Protein AF-A0A6G3XSA5-F1 (afdb_monomer)

Foldseek 3Di:
DKDFDFDPAWFFWQAKDQQVVLCPQPQWPDKAAPDDGGDTDDPPVDPSRGGMMTFGDDPDPVVRVVSSVVSSVSIDTDGDHHDPDPDPPPPDPDPDDDDDDDDD

InterPro domains:
  IPR040570 L-amino acid ligase, C-terminal domain 2 [PF18603] (3-79)

pLDDT: mean 86.31, std 15.26, range [49.5, 98.0]

Solvent-accessible surface area (backbone atoms only — not comparable to full-atom values): 6178 Å² total; per-residue (Å²): 66,79,36,67,42,63,64,90,66,55,15,32,27,68,42,75,44,40,56,67,60,23,44,70,34,81,48,38,79,45,62,45,68,76,58,53,61,74,41,78,44,63,83,72,91,48,79,82,30,42,40,29,40,25,32,11,52,53,100,44,70,66,54,2,40,50,41,12,50,56,31,45,71,44,47,47,74,44,61,45,70,60,78,79,72,81,74,82,81,73,77,78,80,78,82,78,81,80,80,91,78,87,80,137

Structure (mmCIF, N/CA/C/O backbone):
data_AF-A0A6G3XSA5-F1
#
_entry.id   AF-A0A6G3XSA5-F1
#
loop_
_atom_site.group_PDB
_atom_site.id
_atom_site.type_symbol
_atom_site.label_atom_id
_atom_site.label_alt_id
_atom_site.label_comp_id
_atom_site.label_asym_id
_atom_site.label_entity_id
_atom_site.label_seq_id
_atom_site.pdbx_PDB_ins_code
_atom_site.Cartn_x
_atom_site.Cartn_y
_atom_site.Cartn_z
_atom_site.occupancy
_atom_site.B_iso_or_equiv
_atom_site.auth_seq_id
_atom_site.auth_comp_id
_atom_site.auth_asym_id
_atom_site.auth_atom_id
_atom_site.pdbx_PDB_model_num
ATOM 1 N N . ALA A 1 1 ? 13.745 0.865 -5.375 1.00 94.94 1 ALA A N 1
ATOM 2 C CA . ALA A 1 1 ? 13.301 2.024 -4.574 1.00 94.94 1 ALA A CA 1
ATOM 3 C C . ALA A 1 1 ? 12.203 1.594 -3.607 1.00 94.94 1 ALA A C 1
ATOM 5 O O . ALA A 1 1 ? 11.479 0.653 -3.911 1.00 94.94 1 ALA A O 1
ATOM 6 N N . VAL A 1 2 ? 12.086 2.275 -2.463 1.00 96.38 2 VAL A N 1
ATOM 7 C CA . VAL A 1 2 ? 11.082 1.984 -1.423 1.00 96.38 2 VAL A CA 1
ATOM 8 C C . VAL A 1 2 ? 10.210 3.216 -1.188 1.00 96.38 2 VAL A C 1
ATOM 10 O O . VAL A 1 2 ? 10.727 4.340 -1.147 1.00 96.38 2 VAL A O 1
ATOM 13 N N . ARG A 1 3 ? 8.898 3.024 -1.050 1.00 96.81 3 ARG A N 1
ATOM 14 C CA . ARG A 1 3 ? 7.924 4.069 -0.705 1.00 96.81 3 ARG A CA 1
ATOM 15 C C . ARG A 1 3 ? 7.005 3.584 0.404 1.00 96.81 3 ARG A C 1
ATOM 17 O O . ARG A 1 3 ? 6.721 2.396 0.507 1.00 96.81 3 ARG A O 1
ATOM 24 N N . PHE A 1 4 ? 6.570 4.519 1.238 1.00 95.69 4 PHE A N 1
ATOM 25 C CA . PHE A 1 4 ? 5.668 4.242 2.346 1.00 95.69 4 PHE A CA 1
ATOM 26 C C . PHE A 1 4 ? 4.387 5.037 2.158 1.00 95.69 4 PHE A C 1
ATOM 28 O O . PHE A 1 4 ? 4.452 6.244 1.921 1.00 95.69 4 PHE A O 1
ATOM 35 N N . LEU A 1 5 ? 3.251 4.368 2.323 1.00 94.81 5 LEU A N 1
ATOM 36 C CA . LEU A 1 5 ? 1.984 5.041 2.556 1.00 94.81 5 LEU A CA 1
ATOM 37 C C . LEU A 1 5 ? 1.970 5.502 4.014 1.00 94.81 5 LEU A C 1
ATOM 39 O O . LEU A 1 5 ? 2.174 4.684 4.916 1.00 94.81 5 LEU A O 1
ATOM 43 N N . ARG A 1 6 ? 1.781 6.799 4.246 1.00 93.88 6 ARG A N 1
ATOM 44 C CA . ARG A 1 6 ? 1.727 7.387 5.590 1.00 93.88 6 ARG A CA 1
ATOM 45 C C . ARG A 1 6 ? 0.286 7.696 5.965 1.00 93.88 6 ARG A C 1
ATOM 47 O O . ARG A 1 6 ? -0.521 7.9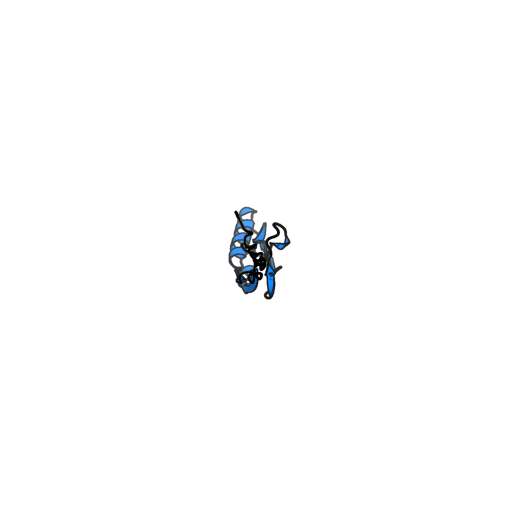84 5.090 1.00 93.88 6 ARG A O 1
ATOM 54 N N . ALA A 1 7 ? -0.00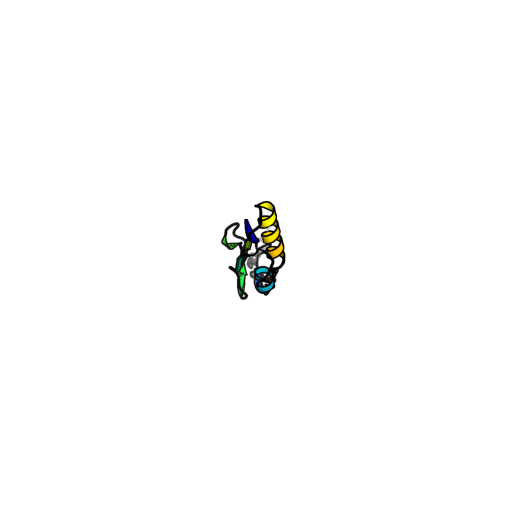9 7.643 7.256 1.00 90.94 7 ALA A N 1
ATOM 55 C CA . ALA A 1 7 ? -1.252 8.183 7.781 1.00 90.94 7 ALA A CA 1
ATOM 56 C C . ALA A 1 7 ? -1.265 9.710 7.628 1.00 90.94 7 ALA A C 1
ATOM 58 O O . ALA A 1 7 ? -0.310 10.376 8.026 1.00 90.94 7 ALA A O 1
ATOM 59 N N . GLU A 1 8 ? -2.339 10.247 7.056 1.00 88.56 8 GLU A N 1
ATOM 60 C CA . GLU A 1 8 ? -2.556 11.697 6.948 1.00 88.56 8 GLU A CA 1
ATOM 61 C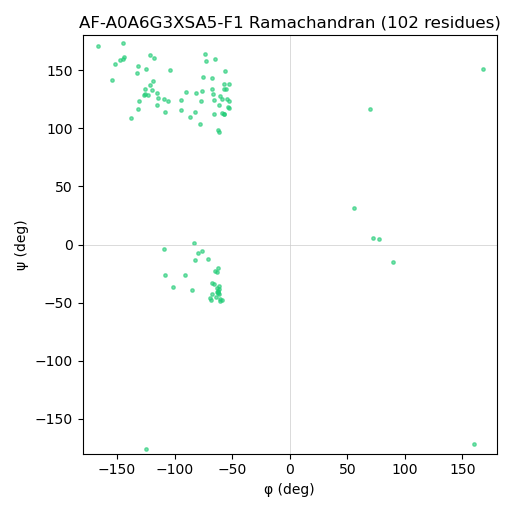 C . GLU A 1 8 ? -3.337 12.245 8.146 1.00 88.56 8 GLU A C 1
ATOM 63 O O . GLU A 1 8 ? -3.168 13.401 8.522 1.00 88.56 8 GLU A O 1
ATOM 68 N N . HIS A 1 9 ? -4.151 11.401 8.782 1.00 89.12 9 HIS A N 1
ATOM 69 C CA . HIS A 1 9 ? -4.912 11.738 9.976 1.00 89.12 9 HIS A CA 1
ATOM 70 C C . HIS A 1 9 ? -5.016 10.543 10.933 1.00 89.12 9 HIS A C 1
ATOM 72 O O . HIS A 1 9 ? -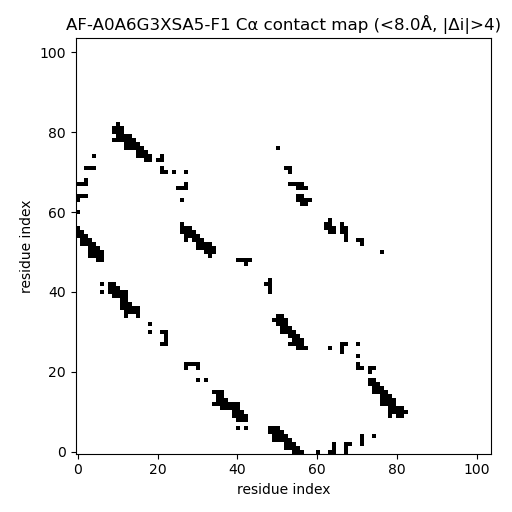4.787 9.388 10.560 1.00 89.12 9 HIS A O 1
ATOM 78 N N . GLU A 1 10 ? -5.349 10.832 12.190 1.00 92.38 10 GLU A N 1
ATOM 79 C CA . GLU A 1 10 ? -5.667 9.810 13.187 1.00 92.38 10 GLU A CA 1
ATOM 80 C C . GLU A 1 10 ? -7.036 9.180 12.906 1.00 92.38 10 GLU A C 1
ATOM 82 O O . GLU A 1 10 ? -7.888 9.776 12.240 1.00 92.38 10 GLU A O 1
ATOM 87 N N . GLY A 1 11 ? -7.259 7.973 13.426 1.00 93.19 11 GLY A N 1
ATOM 88 C CA . GLY A 1 11 ? -8.537 7.293 13.257 1.00 93.19 11 GLY A CA 1
ATOM 89 C C . GLY A 1 11 ? -8.479 5.791 13.477 1.00 93.19 11 GLY A C 1
ATOM 90 O O . GLY A 1 11 ? -7.465 5.241 13.914 1.00 93.19 11 GLY A O 1
ATOM 91 N N . ARG A 1 12 ? -9.576 5.108 13.159 1.00 93.88 12 ARG A N 1
ATOM 92 C CA . ARG A 1 12 ? -9.649 3.644 13.164 1.00 93.88 12 ARG A CA 1
ATOM 93 C C . ARG A 1 12 ? -9.729 3.135 11.737 1.00 93.88 12 ARG A C 1
ATOM 95 O O . ARG A 1 12 ? -10.626 3.529 11.004 1.00 93.88 12 ARG A O 1
ATOM 102 N N . VAL A 1 13 ? -8.826 2.236 11.357 1.00 94.44 13 VAL A N 1
ATOM 103 C CA . VAL A 1 13 ? -8.851 1.636 10.021 1.00 94.44 13 VAL A CA 1
ATOM 104 C C . VAL A 1 13 ? -10.103 0.788 9.864 1.00 94.44 13 VAL A C 1
ATOM 106 O O . VAL A 1 13 ? -10.335 -0.130 10.652 1.00 94.44 13 VAL A O 1
ATOM 109 N N . THR A 1 14 ? -10.889 1.071 8.835 1.00 94.81 14 THR A N 1
ATOM 110 C CA . THR A 1 14 ? -12.105 0.321 8.501 1.00 94.81 14 THR A CA 1
ATOM 111 C C . THR A 1 14 ? -11.868 -0.640 7.346 1.00 94.81 14 THR A C 1
ATOM 113 O O . THR A 1 14 ? -12.358 -1.765 7.384 1.00 94.81 14 THR A O 1
ATOM 116 N N . ALA A 1 15 ? -11.047 -0.245 6.373 1.00 94.12 15 ALA A N 1
ATOM 117 C CA . ALA A 1 15 ? -10.694 -1.069 5.225 1.00 94.12 15 ALA A CA 1
ATOM 118 C C . ALA A 1 15 ? -9.309 -0.713 4.669 1.00 94.12 15 ALA A C 1
ATOM 120 O O . ALA A 1 15 ? -8.812 0.405 4.833 1.00 94.12 15 ALA A O 1
ATOM 121 N N . VAL A 1 16 ? -8.693 -1.689 4.003 1.00 95.00 16 VAL A N 1
ATOM 122 C CA . VAL A 1 16 ? -7.446 -1.535 3.249 1.00 95.00 16 VAL A CA 1
ATOM 123 C C . VAL A 1 16 ? -7.663 -2.173 1.886 1.00 95.00 16 VAL A C 1
ATOM 125 O O . VAL A 1 16 ? -7.886 -3.380 1.797 1.00 95.00 16 VAL A O 1
ATOM 128 N N . GLU A 1 17 ? -7.595 -1.370 0.835 1.00 95.44 17 GLU A N 1
ATOM 129 C CA . GLU A 1 17 ? -7.954 -1.772 -0.523 1.00 95.44 17 GLU A CA 1
ATOM 130 C C . GLU A 1 17 ? -6.782 -1.598 -1.493 1.00 95.44 17 GLU A C 1
ATOM 132 O O . GLU A 1 17 ? -5.795 -0.916 -1.206 1.00 95.44 17 GLU A O 1
ATOM 137 N N . GLY A 1 18 ? -6.879 -2.255 -2.652 1.00 95.12 18 GLY A N 1
ATOM 138 C CA . GLY A 1 18 ? -5.938 -2.079 -3.764 1.00 95.12 18 GLY A CA 1
ATOM 139 C C . GLY A 1 18 ? -4.540 -2.677 -3.562 1.00 95.12 18 GLY A C 1
ATOM 140 O O . GLY A 1 18 ? -3.682 -2.552 -4.434 1.00 95.12 18 GLY A O 1
ATOM 141 N N . THR A 1 19 ? -4.305 -3.399 -2.464 1.00 95.00 19 THR A N 1
ATOM 142 C CA . THR A 1 19 ? -3.025 -4.068 -2.165 1.00 95.00 19 THR A CA 1
ATOM 143 C C . THR A 1 19 ? -2.650 -5.114 -3.213 1.00 95.00 19 THR A C 1
ATOM 145 O O . THR A 1 19 ? -1.500 -5.156 -3.646 1.00 95.00 19 THR A O 1
ATOM 148 N N . GLY A 1 20 ? -3.617 -5.917 -3.669 1.00 95.81 20 GLY A N 1
ATOM 149 C CA . GLY A 1 20 ? -3.417 -6.899 -4.738 1.00 95.81 20 GLY A CA 1
ATOM 150 C C . GLY A 1 20 ? -3.064 -6.241 -6.073 1.00 95.81 20 GLY A C 1
ATOM 151 O O . GLY A 1 20 ? -2.101 -6.637 -6.725 1.00 95.81 20 GLY A O 1
ATOM 152 N N . THR A 1 21 ? -3.779 -5.175 -6.440 1.00 95.81 21 THR A N 1
ATOM 153 C CA . THR A 1 21 ? -3.498 -4.390 -7.652 1.00 95.81 21 THR A CA 1
ATOM 154 C C . THR A 1 21 ? -2.113 -3.746 -7.592 1.00 95.81 21 THR A C 1
ATOM 156 O O . THR A 1 21 ? -1.371 -3.787 -8.571 1.00 95.81 21 THR A O 1
ATOM 159 N N . ALA A 1 22 ? -1.729 -3.198 -6.434 1.00 96.12 22 ALA A N 1
ATOM 160 C CA . ALA A 1 22 ? -0.397 -2.645 -6.213 1.00 96.12 22 ALA A CA 1
ATOM 161 C C . ALA A 1 22 ? 0.697 -3.714 -6.334 1.00 96.12 22 ALA A C 1
ATOM 163 O O . ALA A 1 22 ? 1.733 -3.454 -6.942 1.00 96.12 22 ALA A O 1
ATOM 164 N N . ALA A 1 23 ? 0.469 -4.916 -5.798 1.00 96.88 23 ALA A N 1
ATOM 165 C CA . ALA A 1 23 ? 1.416 -6.025 -5.887 1.00 96.88 23 ALA A CA 1
ATOM 166 C C . ALA A 1 23 ? 1.583 -6.548 -7.321 1.00 96.88 23 ALA A C 1
ATOM 168 O O . ALA A 1 23 ? 2.680 -6.946 -7.700 1.00 96.88 23 ALA A O 1
ATOM 169 N N . ALA A 1 24 ? 0.519 -6.507 -8.125 1.00 97.31 24 ALA A N 1
ATOM 170 C CA . ALA A 1 24 ? 0.547 -6.901 -9.531 1.00 97.31 24 ALA A CA 1
ATOM 171 C C . ALA A 1 24 ? 1.122 -5.818 -10.468 1.00 97.31 24 ALA A C 1
ATOM 173 O O . ALA A 1 24 ? 1.313 -6.072 -11.659 1.00 97.31 24 ALA A O 1
ATOM 174 N N . ALA A 1 25 ? 1.388 -4.605 -9.971 1.00 96.81 25 ALA A N 1
ATOM 175 C CA . ALA A 1 25 ? 1.875 -3.512 -10.800 1.00 96.81 25 ALA A CA 1
ATOM 176 C C . ALA A 1 25 ? 3.295 -3.781 -11.331 1.00 96.81 25 ALA A C 1
ATOM 178 O O . ALA A 1 25 ? 4.168 -4.324 -10.651 1.00 96.81 25 ALA A O 1
ATOM 179 N N . ALA A 1 26 ? 3.551 -3.357 -12.570 1.00 94.06 26 ALA A N 1
ATOM 180 C CA . ALA A 1 26 ? 4.802 -3.649 -13.259 1.00 94.06 26 ALA A CA 1
ATOM 181 C C . ALA A 1 26 ? 6.036 -3.128 -12.496 1.00 94.06 26 ALA A C 1
ATOM 183 O O . ALA A 1 26 ? 6.171 -1.936 -12.206 1.00 94.06 26 ALA A O 1
ATOM 184 N N . GLY A 1 27 ? 6.978 -4.035 -12.227 1.00 95.69 27 GLY A N 1
ATOM 185 C CA . GLY A 1 27 ? 8.218 -3.733 -11.514 1.00 95.69 27 GLY A CA 1
ATOM 186 C C . GLY A 1 27 ? 8.061 -3.587 -10.000 1.00 95.69 27 GLY A C 1
ATOM 187 O O . GLY A 1 27 ? 9.041 -3.253 -9.340 1.00 95.69 27 GLY A O 1
ATOM 188 N N . VAL A 1 28 ? 6.879 -3.837 -9.432 1.00 97.44 28 VAL A N 1
ATOM 189 C CA . VAL A 1 28 ? 6.728 -4.019 -7.985 1.00 97.44 28 VAL A CA 1
ATOM 190 C C . VAL A 1 28 ? 7.232 -5.407 -7.612 1.00 97.44 28 VAL A C 1
ATOM 192 O O . VAL A 1 28 ? 6.909 -6.394 -8.264 1.00 97.44 28 VAL A O 1
ATOM 195 N N . VAL A 1 29 ? 8.065 -5.470 -6.575 1.00 97.38 29 VAL A N 1
ATOM 196 C CA . VAL A 1 29 ? 8.635 -6.729 -6.070 1.00 97.38 29 VAL A CA 1
ATOM 197 C C . VAL A 1 29 ? 8.030 -7.137 -4.735 1.00 97.38 29 VAL A C 1
ATOM 199 O O . VAL A 1 29 ? 8.009 -8.318 -4.409 1.00 97.38 29 VAL A O 1
ATOM 202 N N . ALA A 1 30 ? 7.542 -6.170 -3.956 1.00 96.69 30 ALA A N 1
ATOM 203 C CA . ALA A 1 30 ? 6.870 -6.438 -2.697 1.00 96.69 30 ALA A CA 1
ATOM 204 C C . ALA A 1 30 ? 5.905 -5.307 -2.338 1.00 96.69 30 ALA A C 1
ATOM 206 O O . ALA A 1 30 ? 6.222 -4.123 -2.489 1.00 96.69 30 ALA A O 1
ATOM 207 N N . VAL A 1 31 ? 4.759 -5.696 -1.788 1.00 96.81 31 VAL A N 1
ATOM 208 C CA . VAL A 1 31 ? 3.836 -4.816 -1.072 1.00 96.81 31 VAL A CA 1
ATOM 209 C C . VAL A 1 31 ? 3.603 -5.429 0.297 1.00 96.81 31 VAL A C 1
ATOM 211 O O . VAL A 1 31 ? 3.300 -6.614 0.412 1.00 96.81 31 VAL A O 1
ATOM 214 N N . THR A 1 32 ? 3.754 -4.630 1.346 1.00 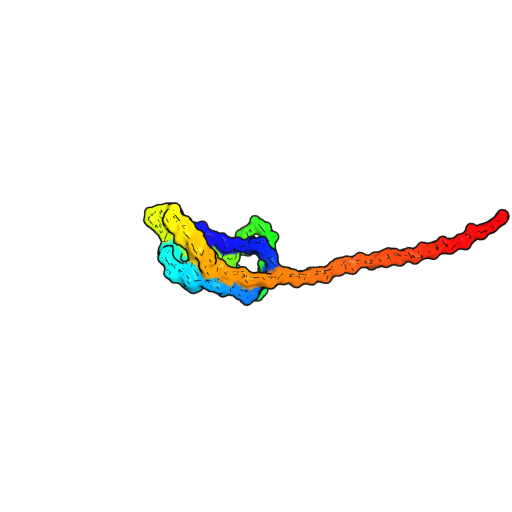94.75 32 THR A N 1
ATOM 215 C CA . THR A 1 32 ? 3.516 -5.064 2.723 1.00 94.75 32 THR A CA 1
ATOM 216 C C . THR A 1 32 ? 2.630 -4.050 3.415 1.00 94.75 32 THR A C 1
ATOM 218 O O . THR A 1 32 ? 2.972 -2.871 3.500 1.00 94.75 32 THR A O 1
ATOM 221 N N . THR A 1 33 ? 1.500 -4.502 3.939 1.00 90.81 33 THR A N 1
ATOM 222 C CA . THR A 1 33 ? 0.615 -3.687 4.769 1.00 90.81 33 THR A CA 1
ATOM 223 C C . THR A 1 33 ? 0.943 -3.920 6.234 1.00 90.81 33 THR A C 1
ATOM 225 O O . THR A 1 33 ? 0.771 -5.021 6.747 1.00 90.81 33 THR A O 1
ATOM 228 N N . GLY A 1 34 ? 1.407 -2.874 6.919 1.00 84.12 34 GLY A N 1
ATOM 229 C CA . GLY A 1 34 ? 1.555 -2.880 8.379 1.00 84.12 34 GLY A CA 1
ATOM 230 C C . GLY A 1 34 ? 0.245 -2.551 9.100 1.00 84.12 34 GLY A C 1
ATOM 231 O O . GLY A 1 34 ? 0.219 -2.425 10.321 1.00 84.12 34 GLY A O 1
ATOM 232 N N . THR A 1 35 ? -0.837 -2.341 8.351 1.00 86.25 35 THR A N 1
ATOM 233 C CA . THR A 1 35 ? -2.152 -1.964 8.857 1.00 86.25 35 THR A CA 1
ATOM 234 C C . THR A 1 35 ? -3.224 -2.944 8.392 1.00 86.25 35 THR A C 1
ATOM 236 O O . THR A 1 35 ? -3.100 -3.549 7.329 1.00 86.25 35 THR A O 1
ATOM 239 N N . ALA A 1 36 ? -4.266 -3.089 9.203 1.00 90.50 36 ALA A N 1
ATOM 240 C CA . ALA A 1 36 ? -5.416 -3.946 8.956 1.00 90.50 36 ALA A CA 1
ATOM 241 C C . ALA A 1 36 ? -6.667 -3.303 9.567 1.00 90.50 36 ALA A C 1
ATOM 243 O O . ALA A 1 36 ? -6.561 -2.470 10.474 1.00 90.50 36 ALA A O 1
ATOM 244 N N . ALA A 1 37 ? -7.845 -3.701 9.082 1.00 91.19 37 ALA A N 1
ATOM 245 C CA . ALA A 1 37 ? -9.116 -3.260 9.644 1.00 91.19 37 ALA A CA 1
ATOM 246 C C . ALA A 1 37 ? -9.166 -3.507 11.163 1.00 91.19 37 ALA A C 1
ATOM 248 O O . ALA A 1 37 ? -8.704 -4.531 11.667 1.00 91.19 37 ALA A O 1
ATOM 249 N N . GLY A 1 38 ? -9.699 -2.535 11.896 1.00 90.62 38 GLY A N 1
ATOM 250 C CA . GLY A 1 38 ? -9.758 -2.524 13.353 1.00 90.62 38 GLY A CA 1
ATOM 251 C C . GLY A 1 38 ? -8.550 -1.888 14.045 1.00 90.62 38 GLY A C 1
ATOM 252 O O . GLY A 1 38 ? -8.679 -1.537 15.218 1.00 90.62 38 GLY A O 1
ATOM 253 N N . ARG A 1 39 ? -7.418 -1.679 13.352 1.00 91.00 39 ARG A N 1
ATOM 254 C CA . ARG A 1 39 ? -6.240 -1.004 13.922 1.00 91.00 39 ARG A CA 1
ATOM 255 C C . ARG A 1 39 ? -6.538 0.473 14.198 1.00 91.00 39 ARG A C 1
ATOM 257 O O . ARG A 1 39 ? -7.024 1.189 13.326 1.00 91.00 39 ARG A O 1
ATOM 264 N N . THR A 1 40 ? -6.160 0.947 15.382 1.00 92.44 40 THR A N 1
ATOM 265 C CA . THR A 1 40 ? -6.122 2.381 15.696 1.00 92.44 40 THR A CA 1
ATOM 266 C C . THR A 1 40 ? -4.842 3.006 15.150 1.00 92.44 40 THR A C 1
ATOM 268 O O . THR A 1 40 ? -3.739 2.505 15.385 1.00 92.44 40 THR A O 1
ATOM 271 N N . VAL A 1 41 ? -4.989 4.116 14.437 1.00 91.88 41 VAL A N 1
ATOM 272 C CA . VAL A 1 41 ? -3.905 4.936 13.901 1.00 91.88 41 VAL A CA 1
ATOM 273 C C . VAL A 1 41 ? -3.801 6.207 14.733 1.00 91.88 41 VAL A C 1
ATOM 275 O O . VAL A 1 41 ? -4.764 6.960 14.868 1.00 91.88 41 VAL A O 1
ATOM 278 N N . ARG A 1 42 ? -2.610 6.428 15.285 1.00 90.62 42 ARG A N 1
ATOM 279 C CA . ARG A 1 42 ? -2.199 7.655 15.971 1.00 90.62 42 ARG A CA 1
ATOM 280 C C . ARG A 1 42 ? -1.013 8.237 15.219 1.00 90.62 42 ARG A C 1
ATOM 282 O O . ARG A 1 42 ? -0.164 7.465 14.771 1.00 90.62 42 ARG A O 1
ATOM 289 N N . ILE A 1 43 ? -0.958 9.557 15.076 1.00 90.31 43 ILE A N 1
ATOM 290 C CA . ILE A 1 43 ? 0.179 10.217 14.430 1.00 90.31 43 ILE A CA 1
ATOM 291 C C . ILE A 1 43 ? 1.231 10.463 15.505 1.00 90.31 43 ILE A C 1
ATOM 293 O O . ILE A 1 43 ? 1.049 11.267 16.414 1.00 90.31 43 ILE A O 1
ATOM 297 N N . THR A 1 44 ? 2.329 9.722 15.407 1.00 89.00 44 THR A N 1
ATOM 298 C CA . THR A 1 44 ? 3.440 9.747 16.371 1.00 89.00 44 THR A CA 1
ATOM 299 C C . THR A 1 44 ? 4.697 10.402 15.800 1.00 89.00 44 THR A C 1
ATOM 301 O O . THR A 1 44 ? 5.702 10.521 16.497 1.00 89.00 44 THR A O 1
ATOM 304 N N . HIS A 1 45 ? 4.667 10.790 14.522 1.00 86.00 45 HIS A N 1
ATOM 305 C CA . HIS A 1 45 ? 5.817 11.213 13.723 1.00 86.00 45 HIS A CA 1
ATOM 306 C C . HIS A 1 45 ? 6.940 10.163 13.672 1.00 86.00 45 HIS A C 1
ATOM 308 O O . HIS A 1 45 ? 8.121 10.491 13.547 1.00 86.00 45 HIS A O 1
ATOM 314 N N . SER A 1 46 ? 6.573 8.878 13.740 1.00 89.00 46 SER A N 1
ATOM 315 C CA . SER A 1 46 ? 7.508 7.750 13.787 1.00 89.00 46 SER A CA 1
ATOM 316 C C . SER A 1 46 ? 7.252 6.728 12.672 1.00 89.00 46 SER A C 1
ATOM 318 O O . SER A 1 46 ? 6.404 6.903 11.796 1.00 89.00 46 SER A O 1
ATOM 320 N N . PHE A 1 47 ? 7.993 5.615 12.677 1.00 85.00 47 PHE A N 1
ATOM 321 C CA . PHE A 1 47 ? 7.741 4.514 11.743 1.00 85.00 47 PHE A CA 1
ATOM 322 C C . PHE A 1 47 ? 6.347 3.887 11.917 1.00 85.00 47 PHE A C 1
ATOM 324 O O . PHE A 1 47 ? 5.866 3.259 10.976 1.00 85.00 47 PHE A O 1
ATOM 331 N N . GLN A 1 48 ? 5.700 4.067 13.075 1.00 85.94 48 GLN A N 1
ATOM 332 C CA . GLN A 1 48 ? 4.356 3.548 13.347 1.00 85.94 48 GLN A CA 1
ATOM 333 C C . GLN A 1 48 ? 3.284 4.193 12.457 1.00 85.94 48 GLN A C 1
ATOM 335 O O . GLN A 1 48 ? 2.261 3.558 12.185 1.00 85.94 48 GLN A O 1
ATOM 340 N N . ASP A 1 49 ? 3.565 5.390 11.934 1.00 90.38 49 ASP A N 1
ATOM 341 C CA . ASP A 1 49 ? 2.691 6.145 11.030 1.00 90.38 49 ASP A CA 1
ATOM 342 C C . ASP A 1 49 ? 2.714 5.586 9.593 1.00 90.38 49 ASP A C 1
ATOM 344 O O . ASP A 1 49 ? 1.975 6.047 8.721 1.00 90.38 49 ASP A O 1
ATOM 348 N N . ARG A 1 50 ? 3.581 4.601 9.307 1.00 93.69 50 ARG A N 1
ATOM 349 C CA . ARG A 1 50 ? 3.654 3.921 8.008 1.00 93.69 50 ARG A CA 1
ATOM 350 C C . ARG A 1 50 ? 2.587 2.831 7.954 1.00 93.69 50 ARG A C 1
ATOM 352 O O . ARG A 1 50 ? 2.653 1.832 8.669 1.00 93.69 50 ARG A O 1
ATOM 359 N N . LEU A 1 51 ? 1.612 3.018 7.077 1.00 93.62 51 LEU A N 1
ATOM 360 C CA . 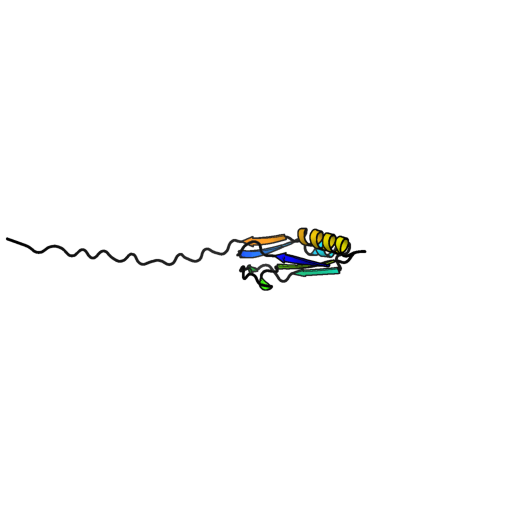LEU A 1 51 ? 0.472 2.122 6.899 1.00 93.62 51 LEU A CA 1
ATOM 361 C C . LEU A 1 51 ? 0.800 0.969 5.946 1.00 93.62 51 LEU A C 1
ATOM 363 O O . LEU A 1 51 ? 0.426 -0.179 6.191 1.00 93.62 51 LEU A O 1
ATOM 367 N N . ALA A 1 52 ? 1.552 1.262 4.887 1.00 94.31 52 ALA A N 1
ATOM 368 C CA . ALA A 1 52 ? 2.016 0.274 3.924 1.00 94.31 52 ALA A CA 1
ATOM 369 C C . ALA A 1 52 ? 3.414 0.618 3.403 1.00 94.31 52 ALA A C 1
ATOM 371 O O . ALA A 1 52 ? 3.863 1.765 3.467 1.00 94.31 52 ALA A O 1
ATOM 372 N N . CYS A 1 53 ? 4.093 -0.391 2.875 1.00 96.50 53 CYS A N 1
ATOM 373 C CA . CYS A 1 53 ? 5.393 -0.305 2.234 1.00 96.50 53 CYS A CA 1
ATOM 374 C C . CYS A 1 53 ? 5.296 -0.919 0.837 1.00 96.50 53 CYS A C 1
ATOM 376 O O . CYS A 1 53 ? 4.762 -2.017 0.679 1.00 96.50 53 CYS A O 1
ATOM 378 N N . VAL A 1 54 ? 5.838 -0.223 -0.157 1.00 97.31 54 VAL A N 1
ATOM 379 C CA . VAL A 1 54 ? 5.952 -0.702 -1.533 1.00 97.31 54 VAL A CA 1
ATOM 380 C C . VAL A 1 54 ? 7.414 -0.665 -1.945 1.00 97.31 54 VAL A C 1
ATOM 382 O O . VAL A 1 54 ? 8.090 0.364 -1.826 1.00 97.31 54 VAL A O 1
ATOM 385 N N . VAL A 1 55 ? 7.893 -1.787 -2.468 1.00 97.69 55 VAL A N 1
ATOM 386 C CA . VAL A 1 55 ? 9.234 -1.926 -3.029 1.00 97.69 55 VAL A CA 1
ATOM 387 C C . VAL A 1 55 ? 9.098 -2.189 -4.520 1.00 97.69 55 VAL A C 1
ATOM 389 O O . VAL A 1 55 ? 8.414 -3.124 -4.933 1.00 97.69 55 VAL A O 1
ATOM 392 N N . ALA A 1 56 ? 9.767 -1.372 -5.330 1.00 98.00 56 ALA A N 1
ATOM 393 C CA . ALA A 1 56 ? 9.792 -1.536 -6.778 1.00 98.00 56 ALA A CA 1
ATOM 394 C C . ALA A 1 56 ? 11.213 -1.451 -7.336 1.00 98.00 56 ALA A C 1
ATOM 396 O O . ALA A 1 56 ? 12.095 -0.788 -6.773 1.00 98.00 56 ALA A O 1
ATOM 397 N N . THR A 1 57 ? 11.422 -2.096 -8.473 1.00 97.88 57 THR A N 1
ATOM 398 C CA . THR A 1 57 ? 12.661 -2.106 -9.245 1.00 97.88 57 THR A CA 1
ATOM 399 C C . THR A 1 57 ? 12.431 -1.504 -10.630 1.00 97.88 57 THR A C 1
ATOM 401 O O . THR A 1 57 ? 11.307 -1.364 -11.125 1.00 97.88 57 THR A O 1
ATOM 404 N N . GLY A 1 58 ? 13.520 -1.084 -11.260 1.00 96.31 58 GLY A N 1
ATOM 405 C CA . GLY A 1 58 ? 13.519 -0.442 -12.564 1.00 96.31 58 GLY A CA 1
ATOM 406 C C . GLY A 1 58 ? 14.929 -0.394 -13.142 1.00 96.31 58 GLY A C 1
ATOM 407 O O . GLY A 1 58 ? 15.875 -0.720 -12.426 1.00 96.31 58 GLY A O 1
ATOM 408 N N . PRO A 1 59 ? 15.063 -0.005 -14.419 1.00 96.62 59 PRO A N 1
ATOM 409 C CA . PRO A 1 59 ? 16.362 0.096 -15.088 1.00 96.62 59 PRO A CA 1
ATOM 410 C C . PRO A 1 59 ? 17.281 1.144 -14.443 1.00 96.62 59 PRO A C 1
ATOM 412 O O . PRO A 1 59 ? 18.497 1.041 -14.538 1.00 96.62 59 PRO A O 1
ATOM 415 N N . ASP A 1 60 ? 16.702 2.124 -13.750 1.00 97.25 60 ASP A N 1
ATOM 416 C CA . ASP A 1 60 ? 17.408 3.143 -12.991 1.00 97.25 60 ASP A CA 1
ATOM 417 C C . ASP A 1 60 ? 16.620 3.522 -11.722 1.00 97.25 60 ASP A C 1
ATOM 419 O O . ASP A 1 60 ? 15.486 3.075 -11.482 1.00 97.25 60 ASP A O 1
ATOM 423 N N . VAL A 1 61 ? 17.240 4.356 -10.885 1.00 95.88 61 VAL A N 1
ATOM 424 C CA . VAL A 1 61 ? 16.666 4.804 -9.610 1.00 95.88 61 VAL A CA 1
ATOM 425 C C . VAL A 1 61 ? 15.386 5.622 -9.812 1.00 95.88 61 VAL A C 1
ATOM 427 O O . VAL A 1 61 ? 14.450 5.467 -9.023 1.00 95.88 61 VAL A O 1
ATOM 430 N N . ALA A 1 62 ? 15.314 6.456 -10.855 1.00 97.19 62 ALA A N 1
ATOM 431 C CA . ALA A 1 62 ? 14.165 7.318 -11.123 1.00 97.19 62 ALA A CA 1
ATOM 432 C C . ALA A 1 62 ? 12.939 6.488 -11.528 1.00 97.19 62 ALA A C 1
ATOM 434 O O . ALA A 1 62 ? 11.877 6.608 -10.917 1.00 97.19 62 ALA A O 1
ATOM 435 N N . ARG A 1 63 ? 13.105 5.544 -12.457 1.00 97.38 63 ARG A N 1
ATOM 436 C CA . ARG A 1 63 ? 12.059 4.603 -12.877 1.00 97.38 63 ARG A CA 1
ATOM 437 C C . ARG A 1 63 ? 11.605 3.700 -11.735 1.00 97.38 63 ARG A C 1
ATOM 439 O O . ARG A 1 63 ? 10.406 3.474 -11.575 1.00 97.38 63 ARG A O 1
ATOM 446 N N . ALA A 1 64 ? 12.525 3.210 -10.902 1.00 97.38 64 ALA A N 1
ATOM 447 C CA . ALA A 1 64 ? 12.154 2.446 -9.711 1.00 97.38 64 ALA A CA 1
ATOM 448 C C . ALA A 1 64 ? 11.334 3.297 -8.719 1.00 97.38 64 ALA A C 1
ATOM 450 O O . ALA A 1 64 ? 10.372 2.806 -8.125 1.00 97.38 64 ALA A O 1
ATOM 451 N N . ALA A 1 65 ? 11.701 4.569 -8.530 1.00 97.38 65 ALA A N 1
ATOM 452 C CA . ALA A 1 65 ? 10.993 5.501 -7.655 1.00 97.38 65 ALA A CA 1
ATOM 453 C C . ALA A 1 65 ? 9.593 5.854 -8.174 1.00 97.38 65 ALA A C 1
ATOM 455 O O . ALA A 1 65 ? 8.645 5.881 -7.384 1.00 97.38 65 ALA A O 1
ATOM 456 N N . GLU A 1 66 ? 9.450 6.090 -9.476 1.00 97.75 66 GLU A N 1
ATOM 457 C CA . GLU A 1 66 ? 8.163 6.334 -10.130 1.00 97.75 66 GLU A CA 1
ATOM 458 C C . GLU A 1 66 ? 7.231 5.133 -9.974 1.00 97.75 66 GLU A C 1
ATOM 460 O O . GLU A 1 66 ? 6.110 5.300 -9.501 1.00 97.75 66 GLU A O 1
ATOM 465 N N . ARG A 1 67 ? 7.713 3.916 -10.262 1.00 97.88 67 ARG A N 1
ATOM 466 C CA . ARG A 1 67 ? 6.931 2.678 -10.097 1.00 97.88 67 ARG A CA 1
ATOM 467 C C . ARG A 1 67 ? 6.472 2.473 -8.658 1.00 97.88 67 ARG A C 1
ATOM 469 O O . ARG A 1 67 ? 5.291 2.240 -8.425 1.00 97.88 67 ARG A O 1
ATOM 476 N N . ALA A 1 68 ? 7.377 2.626 -7.686 1.00 97.50 68 ALA A N 1
ATOM 477 C CA . ALA A 1 68 ? 7.021 2.510 -6.271 1.00 97.50 68 ALA A CA 1
ATOM 478 C C . ALA A 1 68 ? 5.981 3.567 -5.858 1.00 97.50 68 ALA A C 1
ATOM 480 O O . ALA A 1 68 ? 5.067 3.273 -5.091 1.00 97.50 68 ALA A O 1
ATOM 481 N N . THR A 1 69 ? 6.097 4.792 -6.379 1.00 97.50 69 THR A N 1
ATOM 482 C CA . THR A 1 69 ? 5.157 5.885 -6.086 1.00 97.50 69 THR A CA 1
ATOM 483 C C . THR A 1 69 ? 3.791 5.616 -6.713 1.00 97.50 69 THR A C 1
ATOM 485 O O . THR A 1 69 ? 2.778 5.739 -6.031 1.00 97.50 69 THR A O 1
ATOM 488 N N . ALA A 1 70 ? 3.755 5.199 -7.980 1.00 97.19 70 ALA A N 1
ATOM 489 C CA . ALA A 1 70 ? 2.530 4.849 -8.689 1.00 97.19 70 ALA A CA 1
ATOM 490 C C . ALA A 1 70 ? 1.794 3.693 -8.001 1.00 97.19 70 ALA A C 1
ATOM 492 O O . ALA A 1 70 ? 0.607 3.810 -7.725 1.00 97.19 70 ALA A O 1
ATOM 493 N N . ALA A 1 71 ? 2.507 2.627 -7.633 1.00 97.25 71 ALA A N 1
ATOM 494 C CA . ALA A 1 71 ? 1.919 1.500 -6.919 1.00 97.25 71 ALA A CA 1
ATOM 495 C C . ALA A 1 71 ? 1.431 1.871 -5.509 1.00 97.25 71 ALA A C 1
ATOM 497 O O . ALA A 1 71 ? 0.393 1.383 -5.078 1.00 97.25 71 ALA A O 1
ATOM 498 N N . THR A 1 72 ? 2.111 2.788 -4.810 1.00 97.12 72 THR A N 1
ATOM 499 C CA . THR A 1 72 ? 1.626 3.295 -3.512 1.00 97.12 72 THR A CA 1
ATOM 500 C C . THR A 1 72 ? 0.275 4.004 -3.649 1.00 97.12 72 THR A C 1
ATOM 502 O O . THR A 1 72 ? -0.571 3.857 -2.775 1.00 97.12 72 THR A O 1
ATOM 505 N N . ARG A 1 73 ? 0.039 4.724 -4.756 1.00 96.06 73 ARG A N 1
ATOM 506 C CA . ARG A 1 73 ? -1.234 5.422 -5.030 1.00 96.06 73 ARG A CA 1
ATOM 507 C C . ARG A 1 73 ? -2.403 4.487 -5.345 1.00 96.06 73 ARG A C 1
ATOM 509 O O . ARG A 1 73 ? -3.536 4.946 -5.370 1.00 96.06 73 ARG A O 1
ATOM 516 N N . LEU A 1 74 ? -2.136 3.206 -5.602 1.00 96.75 74 LEU A N 1
ATOM 517 C CA . LEU A 1 74 ? -3.175 2.192 -5.786 1.00 96.75 74 LEU A CA 1
ATOM 518 C C . LEU A 1 74 ? -3.705 1.657 -4.451 1.00 96.75 74 LEU A C 1
ATOM 520 O O . LEU A 1 74 ? -4.711 0.961 -4.453 1.00 96.75 74 LEU A O 1
ATOM 524 N N . ILE A 1 75 ? -3.025 1.940 -3.335 1.00 96.19 75 ILE A N 1
ATOM 525 C CA . ILE A 1 75 ? -3.423 1.475 -2.008 1.00 96.19 75 ILE A CA 1
ATOM 526 C C . ILE A 1 75 ? -4.252 2.565 -1.339 1.00 96.19 75 ILE A C 1
ATOM 528 O O . ILE A 1 75 ? -3.772 3.683 -1.139 1.00 96.19 75 ILE A O 1
ATOM 532 N N . THR A 1 76 ? -5.462 2.209 -0.924 1.00 95.19 76 THR A N 1
ATOM 533 C CA . THR A 1 76 ? -6.354 3.098 -0.176 1.00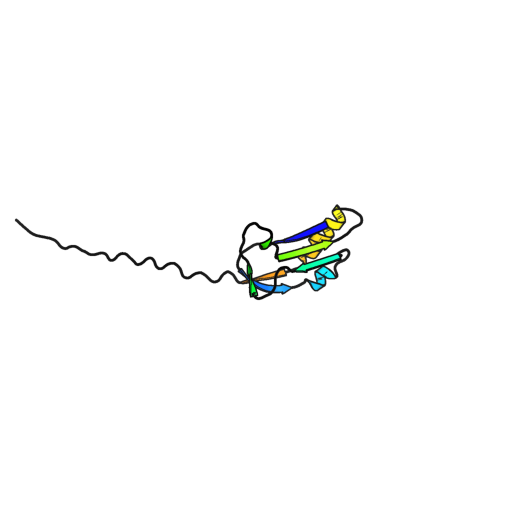 95.19 76 THR A CA 1
ATOM 534 C C . THR A 1 76 ? -6.577 2.530 1.218 1.00 95.19 76 THR A C 1
ATOM 536 O O . THR A 1 76 ? -6.866 1.345 1.380 1.00 95.19 76 THR A O 1
ATOM 539 N N . VAL A 1 77 ? -6.413 3.370 2.240 1.00 94.25 77 VAL A N 1
ATOM 540 C CA . VAL A 1 77 ? -6.728 3.024 3.630 1.00 94.25 77 VAL A CA 1
ATOM 541 C C . VAL A 1 77 ? -7.860 3.926 4.078 1.00 94.25 77 VAL A C 1
ATOM 543 O O . VAL A 1 77 ? -7.712 5.145 4.087 1.00 94.25 77 VAL A O 1
ATOM 546 N N . HIS A 1 78 ? -8.979 3.319 4.453 1.00 94.31 78 HIS A N 1
ATOM 547 C CA . HIS A 1 78 ? -1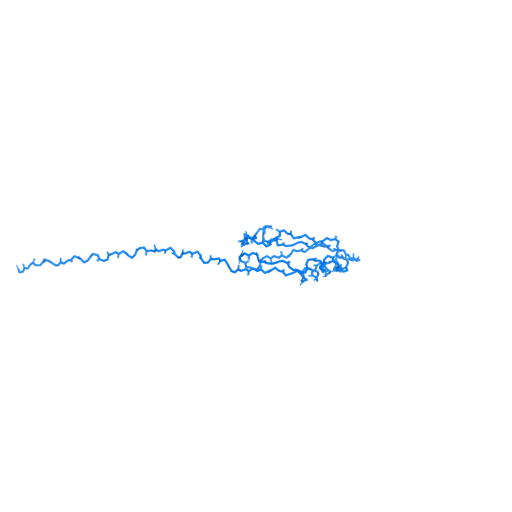0.125 4.034 4.991 1.00 94.31 78 HIS A CA 1
ATOM 548 C C . HIS A 1 78 ? -9.996 4.117 6.505 1.00 94.31 78 HIS A C 1
ATOM 550 O O . HIS A 1 78 ? -9.715 3.113 7.167 1.00 94.31 78 HIS A O 1
ATOM 556 N N . LEU A 1 79 ? -10.186 5.317 7.046 1.00 93.50 79 LEU A N 1
ATOM 557 C CA . LEU A 1 79 ? -10.161 5.572 8.475 1.00 93.50 79 LEU A CA 1
ATOM 558 C C . LEU A 1 79 ? -11.442 6.288 8.888 1.00 93.50 79 LEU A C 1
ATOM 560 O O . LEU A 1 79 ? -11.768 7.335 8.333 1.00 93.50 79 LEU A O 1
ATOM 564 N N . ASP A 1 80 ? -12.104 5.760 9.909 1.00 92.44 80 ASP A N 1
ATOM 565 C CA . ASP A 1 80 ? -13.092 6.533 10.650 1.00 92.44 80 ASP A CA 1
ATOM 566 C C . ASP A 1 80 ? -12.374 7.527 11.566 1.00 92.44 80 ASP A C 1
ATOM 568 O O . ASP A 1 80 ? -11.318 7.190 12.125 1.00 92.44 80 ASP A O 1
ATOM 572 N N . PRO A 1 81 ? -12.932 8.734 11.762 1.00 84.69 81 PRO A N 1
ATOM 573 C CA . PRO A 1 81 ? -12.380 9.696 12.700 1.00 84.69 81 PRO A CA 1
ATOM 574 C C . PRO A 1 81 ? -12.276 9.081 14.104 1.00 84.69 81 PRO A C 1
ATOM 576 O O . PRO A 1 81 ? -13.076 8.210 14.468 1.00 84.69 81 PRO A O 1
ATOM 579 N N . PRO A 1 82 ? -11.292 9.509 14.915 1.00 79.12 82 PRO A N 1
ATOM 580 C CA . PRO A 1 82 ? -11.184 9.029 16.282 1.00 79.12 82 PRO A CA 1
ATOM 581 C C . PRO A 1 82 ? -12.494 9.330 17.013 1.00 79.12 82 PRO A C 1
ATOM 583 O O . PRO A 1 82 ? -13.026 10.437 16.911 1.00 79.12 82 PRO A O 1
ATOM 586 N N . ALA A 1 83 ? -13.021 8.345 17.745 1.00 70.00 83 ALA A N 1
ATOM 587 C CA . ALA A 1 83 ? -14.176 8.571 18.602 1.00 70.00 83 ALA A CA 1
ATOM 588 C C . ALA A 1 83 ? -13.866 9.767 19.513 1.00 70.00 83 ALA A C 1
ATOM 590 O O . ALA A 1 83 ? -12.831 9.769 20.187 1.00 70.00 83 ALA A O 1
ATOM 591 N N . LYS A 1 84 ? -14.722 10.800 19.482 1.00 62.06 84 LYS A N 1
ATOM 592 C CA . LYS A 1 84 ? -14.554 12.001 20.308 1.00 62.06 84 LYS A CA 1
ATOM 593 C C . LYS A 1 84 ? -14.411 11.522 21.754 1.00 62.06 84 LYS A C 1
ATOM 595 O O . LYS A 1 84 ? -15.312 10.859 22.268 1.00 62.06 84 LYS A O 1
ATOM 600 N N . ALA A 1 85 ? -13.271 11.796 22.388 1.00 58.91 85 ALA A N 1
ATOM 601 C CA . ALA A 1 85 ? -13.158 11.576 23.822 1.00 58.91 85 ALA A CA 1
ATOM 602 C C . ALA A 1 85 ? -14.273 12.395 24.500 1.00 58.91 85 ALA A C 1
ATOM 604 O O . ALA A 1 85 ? -14.516 13.525 24.057 1.00 58.91 85 ALA A O 1
ATOM 605 N N . PRO A 1 86 ? -14.978 11.857 25.512 1.00 55.72 86 PRO A N 1
ATOM 606 C CA . PRO A 1 86 ? -15.919 12.662 26.275 1.00 55.72 86 PRO A CA 1
ATOM 607 C C . PRO A 1 86 ? -15.164 13.886 26.798 1.00 55.72 86 PRO A C 1
ATOM 609 O O . PRO A 1 86 ? -14.087 13.753 27.382 1.00 55.72 86 PRO A O 1
ATOM 612 N N . GLU A 1 87 ? -15.685 15.075 26.500 1.00 58.69 87 GLU A N 1
ATOM 613 C CA . GLU A 1 87 ? -15.103 16.327 26.975 1.00 58.69 87 GLU A CA 1
ATOM 614 C C . GLU A 1 87 ? -14.999 16.254 28.505 1.00 58.69 87 GLU A C 1
ATOM 616 O O . GLU A 1 87 ? -15.953 15.802 29.148 1.00 58.69 87 GLU A O 1
ATOM 621 N N . PRO A 1 88 ? -13.854 16.627 29.109 1.00 62.31 88 PRO A N 1
ATOM 622 C CA . PRO A 1 88 ? -13.747 16.653 30.556 1.00 62.31 88 PRO A CA 1
ATOM 623 C C . PRO A 1 88 ? -14.813 17.613 31.082 1.00 62.31 88 PRO A C 1
ATOM 625 O O . PRO A 1 88 ? -14.771 18.814 30.816 1.00 62.31 88 PRO A O 1
ATOM 628 N N . HIS A 1 89 ? -15.794 17.064 31.798 1.00 61.25 89 HIS A N 1
ATOM 629 C CA . HIS A 1 89 ? -16.763 17.841 32.549 1.00 61.25 89 HIS A CA 1
ATOM 630 C C . HIS A 1 89 ? -15.981 18.615 33.610 1.00 61.25 89 HIS A C 1
ATOM 632 O O . HIS A 1 89 ? -15.585 18.054 34.629 1.00 61.25 89 HIS A O 1
ATOM 638 N N . VAL A 1 90 ? -15.687 19.885 33.333 1.00 67.94 90 VAL A N 1
ATOM 639 C CA . VAL A 1 90 ? -15.306 20.844 34.367 1.00 67.94 90 VAL A CA 1
ATOM 640 C C . VAL A 1 90 ? -16.547 21.024 35.240 1.00 67.94 90 VAL A C 1
ATOM 642 O O . VAL A 1 90 ? -17.547 21.531 34.727 1.00 67.94 90 VAL A O 1
ATOM 645 N N . PRO A 1 91 ? -16.549 20.574 36.509 1.00 65.12 91 PRO A N 1
ATOM 646 C CA . PRO A 1 91 ? -17.649 20.896 37.399 1.00 65.12 91 PRO A CA 1
ATOM 647 C C . PRO A 1 91 ? -17.684 22.418 37.549 1.00 65.12 91 PRO A C 1
ATOM 649 O O . PRO A 1 91 ? -16.698 23.037 37.953 1.00 65.12 91 PRO A O 1
ATOM 652 N N . GLU A 1 92 ? -18.806 23.014 37.152 1.00 55.22 92 GLU A N 1
ATOM 653 C CA . GLU A 1 92 ? -19.101 24.429 37.338 1.00 55.22 92 GLU A CA 1
ATOM 654 C C . GLU A 1 92 ? -19.010 24.724 38.838 1.00 55.22 92 GLU A C 1
ATOM 656 O O . GLU A 1 92 ? -19.771 24.178 39.641 1.00 55.22 92 GLU A O 1
ATOM 661 N N . ALA A 1 93 ? -18.001 25.506 39.231 1.00 60.47 93 ALA A N 1
ATOM 662 C CA . ALA A 1 93 ? -17.821 25.919 40.611 1.00 60.47 93 ALA A CA 1
ATOM 663 C C . ALA A 1 93 ? -19.096 26.638 41.055 1.00 60.47 93 ALA A C 1
ATOM 665 O O . ALA A 1 93 ? -19.422 27.710 40.548 1.00 60.47 93 ALA A O 1
ATOM 666 N N . SER A 1 94 ? -19.827 26.010 41.976 1.00 57.09 94 SER A N 1
ATOM 667 C CA . SER A 1 94 ? -21.037 26.562 42.562 1.00 57.09 94 SER A CA 1
ATOM 668 C C . SER A 1 94 ? -20.749 27.961 43.098 1.00 57.09 94 SER A C 1
ATOM 670 O O . SER A 1 94 ? -19.927 28.143 43.997 1.00 57.09 94 SER A O 1
ATOM 672 N N . HIS A 1 95 ? -21.434 28.951 42.531 1.00 56.44 95 HIS A N 1
ATOM 673 C CA . HIS A 1 95 ? -21.584 30.264 43.131 1.00 56.44 95 HIS A CA 1
ATOM 674 C C . HIS A 1 95 ? -22.304 30.104 44.473 1.00 56.44 95 HIS A C 1
ATOM 676 O O . HIS A 1 95 ? -23.530 30.043 44.525 1.00 56.44 95 HIS A O 1
ATOM 682 N N . SER A 1 96 ? -21.544 30.049 45.565 1.00 53.31 96 SER A N 1
ATOM 683 C CA . SER A 1 96 ? -22.083 30.379 46.880 1.00 53.31 96 SER A CA 1
ATOM 684 C C . SER A 1 96 ? -22.152 31.897 46.980 1.00 53.31 96 SER A C 1
ATOM 686 O O . SER A 1 96 ? -21.137 32.579 47.118 1.00 53.31 96 SER A O 1
ATOM 688 N N . ALA A 1 97 ? -23.368 32.414 46.841 1.00 56.16 97 ALA A N 1
ATOM 689 C CA . ALA A 1 97 ? -23.733 33.730 47.327 1.00 56.16 97 ALA A CA 1
ATOM 690 C C . ALA A 1 97 ? -23.532 33.755 48.849 1.00 56.16 97 ALA A C 1
ATOM 692 O O . ALA A 1 97 ? -24.058 32.886 49.541 1.00 56.16 97 ALA A O 1
ATOM 693 N N . GLU A 1 98 ? -22.803 34.742 49.365 1.00 49.59 98 GLU A N 1
ATOM 694 C CA . GLU A 1 98 ? -22.927 35.126 50.770 1.00 49.59 98 GLU A CA 1
ATOM 695 C C . GLU A 1 98 ? -23.642 36.472 50.846 1.00 49.59 98 GLU A C 1
ATOM 697 O O . GLU A 1 98 ? -23.187 37.498 50.334 1.00 49.59 98 GLU A O 1
ATOM 702 N N . GLU A 1 99 ? -24.837 36.385 51.423 1.00 54.12 99 GLU A N 1
ATOM 703 C CA . GLU A 1 99 ? -25.759 37.460 51.742 1.00 54.12 99 GLU A CA 1
ATOM 704 C C . GLU A 1 99 ? -25.193 38.422 52.795 1.00 54.12 99 GLU A C 1
ATOM 706 O O . GLU A 1 99 ? -24.277 38.118 53.557 1.00 54.12 99 GLU A O 1
ATOM 711 N N . GLY A 1 100 ? -25.769 39.622 52.814 1.00 49.50 100 GLY A N 1
ATOM 712 C CA . GLY A 1 100 ? -25.323 40.750 53.613 1.00 49.50 100 GLY A CA 1
ATOM 713 C C . GLY A 1 100 ? -25.604 40.679 55.117 1.00 49.50 100 GLY A C 1
ATOM 714 O O . GLY A 1 100 ? -26.484 39.984 55.611 1.00 49.50 100 GLY A O 1
ATOM 715 N N . VAL A 1 101 ? -24.885 41.548 55.822 1.00 57.22 101 VAL A N 1
ATOM 716 C CA . VAL A 1 101 ? -25.122 42.042 57.186 1.00 57.22 101 VAL A CA 1
ATOM 717 C C . VAL A 1 101 ? -24.815 43.547 57.070 1.00 57.22 101 VAL A C 1
ATOM 719 O O . VAL A 1 101 ? -23.721 43.908 56.652 1.00 57.22 101 VAL A O 1
ATOM 722 N N . GLY A 1 102 ? -25.778 44.480 57.118 1.00 51.84 102 GLY A N 1
ATOM 723 C CA . GLY A 1 102 ? -26.580 44.876 58.286 1.00 51.84 102 GLY A CA 1
ATOM 724 C C . GLY A 1 102 ? -25.673 45.625 59.275 1.00 51.84 102 GLY A C 1
ATOM 725 O O . GLY A 1 102 ? -24.728 45.034 59.761 1.00 51.84 102 GLY A O 1
ATOM 726 N N . GLY A 1 103 ? -25.811 46.892 59.646 1.00 54.22 103 GLY A N 1
ATOM 727 C CA . GLY A 1 103 ? -26.824 47.926 59.505 1.00 54.22 103 GLY A CA 1
ATOM 728 C C . GLY A 1 103 ? -26.419 49.066 60.465 1.00 54.22 103 GLY A C 1
ATOM 729 O O . GLY A 1 103 ? -25.777 48.786 61.468 1.00 54.22 103 GLY A O 1
ATOM 730 N N . ARG A 1 104 ? -26.789 50.303 60.107 1.00 58.34 104 ARG A N 1
ATOM 731 C CA . ARG A 1 104 ? -26.823 51.563 60.892 1.00 58.34 104 ARG A CA 1
ATOM 732 C C . ARG A 1 104 ? -25.680 51.919 61.846 1.00 58.34 104 ARG A C 1
ATOM 734 O O . ARG A 1 104 ? -25.584 51.316 62.932 1.00 58.34 104 ARG A O 1
#

Secondary structure (DSSP, 8-state):
-EEEEEPSS-EEEEEEESHHHHHTSTTEEEEEES--TT-EE---SSGGGEEEEEEE--SSHHHHHHHHHHHHTT-EEEEEPPPPPPP-----------------

Organism: NCBI:txid2706086

Radius of gyration: 25.51 Å; Cα contacts (8 Å, |Δi|>4): 180; chains: 1; bounding box: 44×58×76 Å

Nearest PDB structures (foldseek):
  3vot-assembly1_A  TM=7.984E-01  e=7.831E-03  Bacillus licheniformis DSM 13 = ATCC 14580
  4dim-assembly1_A  TM=8.428E-01  e=3.510E-02  Anaerococcus prevotii DSM 20548
  3vot-assembly2_B  TM=7.761E-01  e=4.269E-02  Bacillus licheniformis DSM 13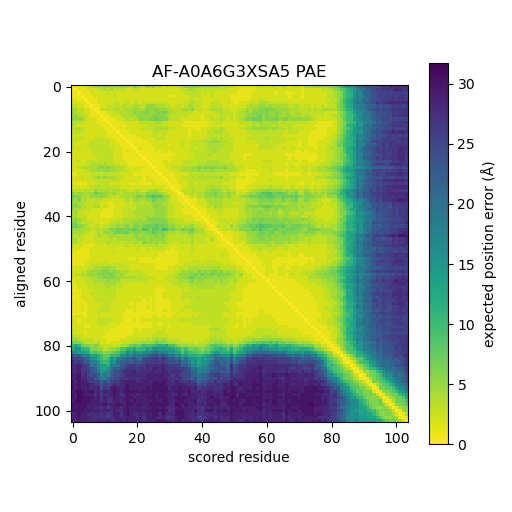 = ATCC 14580
  4czd-assembly2_D  TM=5.156E-01  e=9.772E-01  Desulfovibrio desulfuricans
  3wo1-assembly1_A-2  TM=5.600E-01  e=1.354E+00  Bacillus subtilis subsp. subtilis str. 168

Sequence (104 aa):
AVRFLRAEHEGRVTAVEGTGTAAAAAGVVAVTTGTAAGRTVRITHSFQDRLACVVATGPDVARAAERATAATRLITVHLDPPAKAPEPHVPEASHSAEEGVGGR

Mean predicted aligned error: 9.96 Å